Protein AF-A0A5K1HFA8-F1 (afdb_monomer)

Structure (mmCIF, N/CA/C/O backbone):
data_AF-A0A5K1HFA8-F1
#
_entry.id   AF-A0A5K1HFA8-F1
#
loop_
_atom_site.group_PDB
_atom_site.id
_atom_site.type_symbol
_atom_site.label_atom_id
_atom_site.label_alt_id
_atom_site.label_comp_id
_atom_site.label_asym_id
_atom_site.label_entity_id
_atom_site.label_seq_id
_atom_site.pdbx_PDB_ins_code
_atom_site.Cartn_x
_atom_site.Cartn_y
_atom_site.Cartn_z
_atom_site.occupancy
_atom_site.B_iso_or_equiv
_atom_site.auth_seq_id
_atom_site.auth_comp_id
_atom_site.auth_asym_id
_atom_site.auth_atom_id
_atom_site.pdbx_PDB_model_num
ATOM 1 N N . ILE A 1 1 ? -8.395 -7.252 -9.156 1.00 91.94 1 ILE A N 1
ATOM 2 C CA . ILE A 1 1 ? -7.778 -5.905 -9.133 1.00 91.94 1 ILE A CA 1
ATOM 3 C C . ILE A 1 1 ? -8.909 -4.895 -9.106 1.00 91.94 1 ILE A C 1
ATOM 5 O O . ILE A 1 1 ? -9.826 -5.029 -9.909 1.00 91.94 1 ILE A O 1
ATOM 9 N N . ASN A 1 2 ? -8.859 -3.932 -8.193 1.00 93.31 2 ASN A N 1
ATOM 10 C CA . ASN A 1 2 ? -9.862 -2.889 -8.037 1.00 93.31 2 ASN A CA 1
ATOM 11 C C . ASN A 1 2 ? -9.456 -1.649 -8.848 1.00 93.31 2 ASN A C 1
ATOM 13 O O . ASN A 1 2 ? -8.665 -0.818 -8.410 1.00 93.31 2 ASN A O 1
ATOM 17 N N . HIS A 1 3 ? -9.966 -1.547 -10.076 1.00 95.25 3 HIS A N 1
ATOM 18 C CA . HIS A 1 3 ? -9.629 -0.444 -10.984 1.00 95.25 3 HIS A CA 1
ATOM 19 C C . HIS A 1 3 ? -10.333 0.876 -10.638 1.00 95.25 3 HIS A C 1
ATOM 21 O O . HIS A 1 3 ? -9.893 1.932 -11.091 1.00 95.25 3 HIS A O 1
ATOM 27 N N . SER A 1 4 ? -11.420 0.809 -9.869 1.00 93.88 4 SER A N 1
ATOM 28 C CA . SER A 1 4 ? -12.265 1.944 -9.491 1.00 93.88 4 SER A CA 1
ATOM 29 C C . SER A 1 4 ? -11.858 2.605 -8.179 1.00 93.88 4 SER A C 1
ATOM 31 O O . SER A 1 4 ? -12.378 3.673 -7.868 1.00 93.88 4 SER A O 1
ATOM 33 N N . ASN A 1 5 ? -10.959 1.994 -7.404 1.00 93.75 5 ASN A N 1
ATOM 34 C CA . ASN A 1 5 ? -10.526 2.547 -6.130 1.00 93.75 5 ASN A CA 1
ATOM 35 C C . ASN A 1 5 ? -9.792 3.884 -6.345 1.00 93.75 5 ASN A C 1
ATOM 37 O O . ASN A 1 5 ? -8.715 3.883 -6.947 1.00 93.75 5 ASN A O 1
ATOM 41 N N . PRO A 1 6 ? -10.325 5.014 -5.845 1.00 93.00 6 PRO A N 1
ATOM 42 C CA . PRO A 1 6 ? -9.702 6.322 -6.031 1.00 93.00 6 PRO A CA 1
ATOM 43 C C . PRO A 1 6 ? -8.356 6.461 -5.307 1.00 93.00 6 PRO A C 1
ATOM 45 O O . PRO A 1 6 ? -7.580 7.338 -5.666 1.00 93.00 6 PRO A O 1
ATOM 48 N N . LEU A 1 7 ? -8.083 5.612 -4.309 1.00 93.31 7 LEU A N 1
ATOM 49 C CA . LEU A 1 7 ? -6.803 5.567 -3.592 1.00 93.31 7 LEU A CA 1
ATOM 50 C C . LEU A 1 7 ? -5.789 4.620 -4.254 1.00 93.31 7 LEU A C 1
ATOM 52 O O . LEU A 1 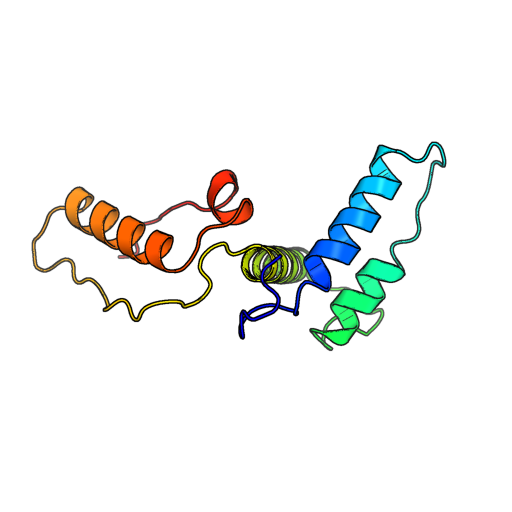7 ? -4.623 4.608 -3.882 1.00 93.31 7 LEU A O 1
ATOM 56 N N . GLY A 1 8 ? -6.229 3.814 -5.223 1.00 94.38 8 GLY A N 1
ATOM 57 C CA . GLY A 1 8 ? -5.370 2.883 -5.944 1.00 94.38 8 GLY A CA 1
ATOM 58 C C . GLY A 1 8 ? -4.690 3.509 -7.159 1.00 94.38 8 GLY A C 1
ATOM 59 O O . GLY A 1 8 ? -4.842 4.682 -7.490 1.00 94.38 8 GLY A O 1
ATOM 60 N N . THR A 1 9 ? -3.980 2.669 -7.906 1.00 96.38 9 THR A N 1
ATOM 61 C CA . THR A 1 9 ? -3.223 3.050 -9.110 1.00 96.38 9 THR A CA 1
ATOM 62 C C . THR A 1 9 ? -3.847 2.470 -10.379 1.00 96.38 9 THR A C 1
ATOM 64 O O . THR A 1 9 ? -3.186 2.264 -11.401 1.00 96.38 9 THR A O 1
ATOM 67 N N . LYS A 1 10 ? -5.150 2.165 -10.311 1.00 96.25 10 LYS A N 1
ATOM 68 C CA . LYS A 1 10 ? -5.912 1.443 -11.342 1.00 96.25 10 LYS A CA 1
ATOM 69 C C . LYS A 1 10 ? -5.291 0.079 -11.674 1.00 96.25 10 LYS A C 1
ATOM 71 O O . LYS A 1 10 ? -5.388 -0.390 -12.814 1.00 96.25 10 LYS A O 1
ATOM 76 N N . GLY A 1 11 ? -4.634 -0.567 -10.710 1.00 96.50 11 GLY A N 1
ATOM 77 C CA . GLY A 1 11 ? -3.969 -1.853 -10.906 1.00 96.50 11 GLY A CA 1
ATOM 78 C C . GLY A 1 11 ? -2.586 -1.775 -11.544 1.00 96.50 11 GLY A C 1
ATOM 79 O O . GLY A 1 11 ? -2.107 -2.796 -12.046 1.00 96.50 11 GLY A O 1
ATOM 80 N N . LYS A 1 12 ? -1.986 -0.586 -11.670 1.00 96.69 12 LYS A N 1
ATOM 81 C CA . LYS A 1 12 ? -0.688 -0.428 -12.335 1.00 96.69 12 LYS A CA 1
ATOM 82 C C . LYS A 1 12 ? 0.431 -1.023 -11.484 1.00 96.69 12 LYS A C 1
ATOM 84 O O . LYS A 1 12 ? 1.233 -1.785 -12.029 1.00 96.69 12 LYS A O 1
ATOM 89 N N . LEU A 1 13 ? 0.468 -0.732 -10.183 1.00 96.69 13 LEU A N 1
ATOM 90 C CA . LEU A 1 13 ? 1.485 -1.276 -9.281 1.00 96.69 13 LEU A CA 1
ATOM 91 C C . LEU A 1 13 ? 1.334 -2.779 -9.118 1.00 96.69 13 LEU A C 1
ATOM 93 O O . LEU A 1 13 ? 2.300 -3.500 -9.353 1.00 96.69 13 LEU A O 1
ATOM 97 N N . ALA A 1 14 ? 0.127 -3.267 -8.819 1.00 97.56 14 ALA A N 1
ATOM 98 C CA . ALA A 1 14 ? -0.089 -4.697 -8.601 1.00 97.56 14 ALA A CA 1
ATOM 99 C C . ALA A 1 14 ? 0.333 -5.549 -9.813 1.00 97.56 14 ALA A C 1
ATOM 101 O O . ALA A 1 14 ? 0.971 -6.588 -9.648 1.00 97.56 14 ALA A O 1
ATOM 102 N N . ARG A 1 15 ? 0.038 -5.101 -11.045 1.00 97.44 15 ARG A N 1
ATOM 103 C CA . ARG A 1 15 ? 0.439 -5.823 -12.268 1.00 97.44 15 ARG A CA 1
ATOM 104 C C . ARG A 1 15 ? 1.945 -5.811 -12.499 1.00 97.44 15 ARG A C 1
ATOM 106 O O . ARG A 1 15 ? 2.515 -6.868 -12.753 1.00 97.44 15 ARG A O 1
ATOM 113 N N . ASN A 1 16 ? 2.587 -4.646 -12.403 1.00 96.81 16 ASN A N 1
ATOM 114 C CA . ASN A 1 16 ? 4.033 -4.548 -12.625 1.00 96.81 16 ASN A CA 1
ATOM 115 C C . ASN A 1 16 ? 4.819 -5.294 -11.540 1.00 96.81 16 ASN A C 1
ATOM 117 O O . ASN A 1 16 ? 5.804 -5.957 -11.854 1.00 96.81 16 ASN A O 1
ATOM 121 N N . TYR A 1 17 ? 4.347 -5.262 -10.292 1.00 95.88 17 TYR A N 1
ATOM 122 C CA . TYR A 1 17 ? 4.922 -6.054 -9.210 1.00 95.88 17 TYR A CA 1
ATOM 123 C C . TYR A 1 17 ? 4.768 -7.559 -9.456 1.00 95.88 17 TYR A C 1
ATOM 125 O O . TYR A 1 17 ? 5.743 -8.295 -9.357 1.00 95.88 17 TYR A O 1
ATOM 133 N N . ALA A 1 18 ? 3.582 -8.024 -9.864 1.00 95.56 18 ALA A N 1
ATOM 134 C CA . ALA A 1 18 ? 3.373 -9.433 -10.195 1.00 95.56 18 ALA A CA 1
ATOM 135 C C . ALA A 1 18 ? 4.269 -9.907 -11.353 1.00 95.56 18 ALA A C 1
ATOM 137 O O . ALA A 1 18 ? 4.819 -11.005 -11.289 1.00 95.56 18 ALA A O 1
ATOM 138 N N . MET A 1 19 ? 4.452 -9.082 -12.392 1.00 93.62 19 MET A N 1
ATOM 139 C CA . MET A 1 19 ? 5.382 -9.375 -13.490 1.00 93.62 19 MET A CA 1
ATOM 140 C C . MET A 1 19 ? 6.828 -9.469 -12.996 1.00 93.62 19 MET A C 1
ATOM 142 O O . MET A 1 19 ? 7.521 -10.418 -13.348 1.00 93.62 19 MET A O 1
ATOM 146 N N . PHE A 1 20 ? 7.256 -8.522 -12.158 1.00 93.62 20 PHE A N 1
ATOM 147 C CA . PHE A 1 20 ? 8.596 -8.501 -11.577 1.00 93.62 20 PHE A CA 1
ATOM 148 C C . PHE A 1 20 ? 8.873 -9.748 -10.725 1.00 93.62 20 PHE A C 1
ATOM 150 O O . PHE A 1 20 ? 9.858 -10.443 -10.953 1.00 93.62 20 PHE A O 1
ATOM 157 N N . ILE A 1 21 ? 7.967 -10.089 -9.803 1.00 93.69 21 ILE A N 1
ATOM 158 C CA . ILE A 1 21 ? 8.082 -11.295 -8.972 1.00 93.69 21 ILE A CA 1
ATOM 159 C C . ILE A 1 21 ? 8.078 -12.552 -9.846 1.00 93.69 21 ILE A C 1
ATOM 161 O O . ILE A 1 21 ? 8.937 -13.410 -9.677 1.00 93.69 21 ILE A O 1
ATOM 165 N N . LYS A 1 22 ? 7.175 -12.662 -10.827 1.00 92.31 22 LYS A N 1
ATOM 166 C CA . LYS A 1 22 ? 7.145 -13.822 -11.727 1.00 92.31 22 LYS A CA 1
ATOM 167 C C . LYS A 1 22 ? 8.459 -13.987 -12.493 1.00 92.31 22 LYS A C 1
ATOM 169 O O . LYS A 1 22 ? 8.932 -15.110 -12.614 1.00 92.31 22 LYS A O 1
ATOM 174 N N . ALA A 1 23 ? 9.042 -12.897 -12.987 1.00 89.94 23 ALA A N 1
AT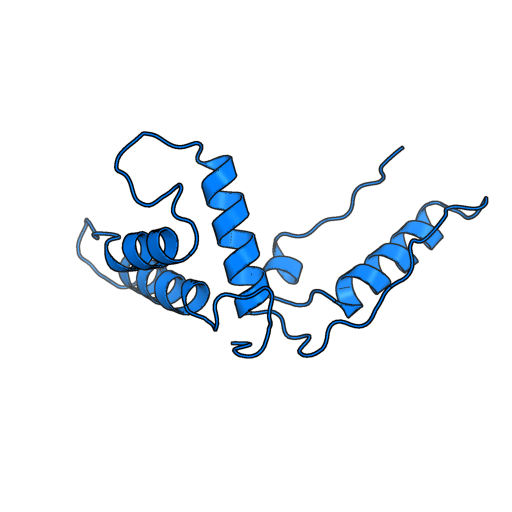OM 175 C CA . ALA A 1 23 ? 10.328 -12.950 -13.667 1.00 89.94 23 ALA A CA 1
ATOM 176 C C . ALA A 1 23 ? 11.439 -13.432 -12.723 1.00 89.94 23 ALA A C 1
ATOM 178 O O . ALA A 1 23 ? 12.125 -14.391 -13.047 1.00 89.94 23 ALA A O 1
ATOM 179 N N . MET A 1 24 ? 11.543 -12.866 -11.516 1.00 90.44 24 MET A N 1
ATOM 180 C CA . MET A 1 24 ? 12.566 -13.285 -10.547 1.00 90.44 24 MET A CA 1
ATOM 181 C C . MET A 1 24 ? 12.436 -14.746 -10.095 1.00 90.44 24 MET A C 1
ATOM 183 O O . MET A 1 24 ? 13.439 -15.386 -9.809 1.00 90.44 24 MET A O 1
ATOM 187 N N . TRP A 1 25 ? 11.212 -15.267 -9.982 1.00 91.12 25 TRP A N 1
ATOM 188 C CA . TRP A 1 25 ? 10.974 -16.622 -9.474 1.00 91.12 25 TRP A CA 1
ATOM 189 C C . TRP A 1 25 ? 10.975 -17.708 -10.553 1.00 91.12 25 TRP A C 1
ATOM 191 O O . TRP A 1 25 ? 11.209 -18.873 -10.233 1.00 91.12 25 TRP A O 1
ATOM 201 N N . CYS A 1 26 ? 10.637 -17.372 -11.801 1.00 87.31 26 CYS A N 1
ATOM 202 C CA . CYS A 1 26 ? 10.477 -18.358 -12.874 1.00 87.31 26 CYS A CA 1
ATOM 203 C C . CYS A 1 26 ? 11.596 -18.329 -13.915 1.00 87.31 26 CYS A C 1
ATOM 205 O O . CYS A 1 26 ? 11.770 -19.330 -14.613 1.00 87.31 26 CYS A O 1
ATOM 207 N N . ASP A 1 27 ? 12.302 -17.210 -14.066 1.00 80.31 27 ASP A N 1
ATOM 208 C CA . ASP A 1 27 ? 13.392 -17.118 -15.029 1.00 80.31 27 ASP A CA 1
ATOM 209 C C . ASP A 1 27 ? 14.655 -17.801 -14.484 1.00 80.31 27 ASP A C 1
ATOM 211 O O . ASP A 1 27 ? 14.897 -17.838 -13.277 1.00 80.31 27 ASP A O 1
ATOM 215 N N . ARG A 1 28 ? 15.437 -18.409 -15.379 1.00 70.38 28 ARG A N 1
ATOM 216 C CA . ARG A 1 28 ? 16.685 -19.112 -15.029 1.00 70.38 28 ARG A CA 1
ATOM 217 C C . ARG A 1 28 ? 17.916 -18.217 -15.156 1.00 70.38 28 ARG A C 1
ATOM 219 O O . ARG A 1 28 ? 19.006 -18.638 -14.774 1.00 70.38 28 ARG A O 1
ATOM 226 N N . GLU A 1 29 ? 17.744 -17.019 -15.703 1.00 72.06 29 GLU A N 1
ATOM 227 C CA . GLU A 1 29 ? 18.779 -15.994 -15.786 1.00 72.06 29 GLU A CA 1
ATOM 228 C C . GLU A 1 29 ? 19.127 -15.455 -14.386 1.00 72.06 29 GLU A C 1
ATOM 230 O O . GLU A 1 29 ? 18.259 -15.243 -13.541 1.00 72.06 29 GLU A O 1
ATOM 235 N N . GLY A 1 30 ? 20.417 -15.226 -14.123 1.00 77.00 30 GLY A N 1
ATOM 236 C CA . GLY A 1 30 ? 20.904 -14.841 -12.790 1.00 77.00 30 GLY A CA 1
ATOM 237 C C . GLY A 1 30 ? 20.649 -13.380 -12.394 1.00 77.00 30 GLY A C 1
ATOM 238 O O . GLY A 1 30 ? 20.851 -13.027 -11.233 1.00 77.00 30 GLY A O 1
ATOM 239 N N . VAL A 1 31 ? 20.243 -12.518 -13.335 1.00 84.81 31 VAL A N 1
ATOM 240 C CA . VAL A 1 31 ? 20.036 -11.076 -13.116 1.00 84.81 31 VAL A CA 1
ATOM 241 C C . VAL A 1 31 ? 18.828 -10.595 -13.918 1.00 84.81 31 VAL A C 1
ATOM 243 O O . VAL A 1 31 ? 18.727 -10.867 -15.110 1.00 84.81 31 VAL A O 1
ATOM 246 N N . TYR A 1 32 ? 17.945 -9.822 -13.281 1.00 86.06 32 TYR A N 1
ATOM 247 C CA . TYR A 1 32 ? 16.762 -9.240 -13.917 1.00 86.06 32 TYR A CA 1
ATOM 248 C C . TYR A 1 32 ? 16.713 -7.720 -13.721 1.00 86.06 32 TYR A C 1
ATOM 250 O O . TYR A 1 32 ? 16.876 -7.229 -12.602 1.00 86.06 32 TYR A O 1
ATOM 258 N N . SER A 1 33 ? 16.452 -6.969 -14.797 1.00 90.06 33 SER A N 1
ATOM 259 C CA . SER A 1 33 ? 16.335 -5.505 -14.738 1.00 90.06 33 SER A CA 1
ATOM 260 C C . SER A 1 33 ? 14.925 -5.060 -14.308 1.00 90.06 33 SER A C 1
ATOM 262 O O . SER A 1 33 ? 13.942 -5.418 -14.962 1.00 90.06 33 SER A O 1
ATOM 264 N N . PRO A 1 34 ? 14.769 -4.239 -13.250 1.00 92.19 34 PRO A N 1
ATOM 265 C CA . PRO A 1 34 ? 13.468 -3.803 -12.737 1.00 92.19 34 PRO A CA 1
ATOM 266 C C . PRO A 1 34 ? 12.852 -2.610 -13.503 1.00 92.19 34 PRO A C 1
ATOM 268 O O . PRO A 1 34 ? 12.069 -1.852 -12.929 1.00 92.19 34 PRO A O 1
ATOM 271 N N . ASP A 1 35 ? 13.160 -2.415 -14.788 1.00 92.75 35 ASP A N 1
ATOM 272 C CA . ASP A 1 35 ? 12.783 -1.200 -15.536 1.00 92.75 35 ASP A CA 1
ATOM 273 C C . ASP A 1 35 ? 11.270 -0.937 -15.557 1.00 92.75 35 ASP A C 1
ATOM 275 O O . ASP A 1 35 ? 10.817 0.196 -15.365 1.00 92.75 35 ASP A O 1
ATOM 279 N N . LEU A 1 36 ? 10.465 -1.992 -15.722 1.00 92.81 36 LEU A N 1
ATOM 280 C CA . LEU A 1 36 ? 9.004 -1.880 -15.750 1.00 92.81 36 LEU A CA 1
ATOM 281 C C . LEU A 1 36 ? 8.436 -1.409 -14.407 1.00 92.81 36 LEU A C 1
ATOM 283 O O . LEU A 1 36 ? 7.609 -0.493 -14.367 1.00 92.81 36 LEU A O 1
ATOM 287 N N . ILE A 1 37 ? 8.899 -1.993 -13.296 1.00 94.06 37 ILE A N 1
ATOM 288 C CA . ILE A 1 37 ? 8.431 -1.594 -11.967 1.00 94.06 37 ILE A CA 1
ATOM 289 C C . ILE A 1 37 ? 8.967 -0.210 -11.585 1.00 94.06 37 ILE A C 1
ATOM 291 O O . ILE A 1 37 ? 8.198 0.603 -11.075 1.00 94.06 37 ILE A O 1
ATOM 295 N N . LYS A 1 38 ? 10.221 0.125 -11.928 1.00 94.69 38 LYS A N 1
ATOM 296 C CA . LYS A 1 38 ? 10.783 1.472 -11.731 1.00 94.69 38 LYS A CA 1
ATOM 297 C C . LYS A 1 38 ? 9.978 2.527 -12.485 1.00 94.69 38 LYS A C 1
ATOM 299 O O . LYS A 1 38 ? 9.644 3.563 -11.908 1.00 94.69 38 LYS A O 1
ATOM 304 N N . SER A 1 39 ? 9.623 2.266 -13.743 1.00 95.00 39 SER A N 1
ATOM 305 C CA . SER A 1 39 ? 8.794 3.167 -14.552 1.00 95.00 39 SER A CA 1
ATOM 306 C C . SER A 1 39 ? 7.384 3.323 -13.971 1.00 95.00 39 SER A C 1
ATOM 308 O O . SER A 1 39 ? 6.869 4.439 -13.856 1.00 95.00 39 SER A O 1
ATOM 310 N N . ALA A 1 40 ? 6.770 2.223 -13.520 1.00 95.88 40 ALA A N 1
ATOM 311 C CA . ALA A 1 40 ? 5.462 2.264 -12.875 1.00 95.88 40 ALA A CA 1
ATOM 312 C C . ALA A 1 40 ? 5.476 3.128 -11.606 1.00 95.88 40 ALA A C 1
ATOM 314 O O . ALA A 1 40 ? 4.679 4.060 -11.510 1.00 95.88 40 ALA A O 1
ATOM 315 N N . VAL A 1 41 ? 6.416 2.878 -10.694 1.00 96.25 41 VAL A N 1
ATOM 316 C CA . VAL A 1 41 ? 6.611 3.655 -9.460 1.00 96.25 41 VAL A CA 1
ATOM 317 C C . VAL A 1 41 ? 6.824 5.137 -9.778 1.00 96.25 41 VAL A C 1
ATOM 319 O O . VAL A 1 41 ? 6.102 5.985 -9.256 1.00 96.25 41 VAL A O 1
ATOM 322 N N . SER A 1 42 ? 7.754 5.448 -10.687 1.00 95.06 42 SER A N 1
ATOM 323 C CA . SER A 1 42 ? 8.124 6.829 -11.042 1.00 95.06 42 SER A CA 1
ATOM 324 C C . SER A 1 42 ? 6.948 7.628 -11.610 1.00 95.06 42 SER A C 1
ATOM 326 O O . SER A 1 42 ? 6.863 8.836 -11.416 1.00 95.06 42 SER A O 1
ATOM 328 N N . SER A 1 43 ? 6.027 6.958 -12.309 1.00 95.44 43 SER A N 1
ATOM 329 C CA . SER A 1 43 ? 4.832 7.601 -12.867 1.00 95.44 43 SER A CA 1
ATOM 330 C C . SER A 1 43 ? 3.749 7.928 -11.836 1.00 95.44 43 SER A C 1
ATOM 332 O O . SER A 1 43 ? 2.832 8.681 -12.148 1.00 95.44 43 SER A O 1
ATOM 334 N N . ILE A 1 44 ? 3.816 7.321 -10.649 1.00 95.38 44 ILE A N 1
ATOM 335 C CA . ILE A 1 44 ? 2.826 7.487 -9.579 1.00 95.38 44 ILE A CA 1
ATOM 336 C C . ILE A 1 44 ? 3.358 8.450 -8.524 1.00 95.38 44 ILE A C 1
ATOM 338 O O . ILE A 1 44 ? 2.641 9.352 -8.105 1.00 95.38 44 ILE A O 1
ATOM 342 N N . ASN A 1 45 ? 4.618 8.280 -8.121 1.00 94.50 45 ASN A N 1
ATOM 343 C CA . ASN A 1 45 ? 5.279 9.169 -7.181 1.00 94.50 45 ASN A CA 1
ATOM 344 C C . ASN A 1 45 ? 6.572 9.728 -7.810 1.00 94.50 45 ASN A C 1
ATOM 346 O O . ASN A 1 45 ? 7.572 9.006 -7.898 1.00 94.50 45 ASN A O 1
ATOM 350 N N . PRO A 1 46 ? 6.574 11.013 -8.227 1.00 93.75 46 PRO A N 1
ATOM 351 C CA . PRO A 1 46 ? 7.727 11.662 -8.850 1.00 93.75 46 PRO A CA 1
ATOM 352 C C . PRO A 1 46 ? 8.993 11.665 -7.991 1.00 93.75 46 PRO A C 1
ATOM 354 O O . PRO A 1 46 ? 10.085 11.773 -8.548 1.00 93.75 46 PRO A O 1
ATOM 357 N N . MET A 1 47 ? 8.879 11.510 -6.666 1.00 93.56 47 MET A N 1
ATOM 358 C CA . MET A 1 47 ? 10.032 11.392 -5.769 1.00 93.56 47 MET A CA 1
ATOM 359 C C . MET A 1 47 ? 10.980 10.273 -6.214 1.00 93.56 47 MET A C 1
ATOM 361 O O . MET A 1 47 ? 12.192 10.454 -6.197 1.00 93.56 47 MET A O 1
ATOM 365 N N . PHE A 1 48 ? 10.436 9.155 -6.698 1.00 94.31 48 PHE A N 1
ATOM 366 C CA . PHE A 1 48 ? 11.214 8.001 -7.146 1.00 94.31 48 PHE A CA 1
ATOM 367 C C . PHE A 1 48 ? 11.588 8.058 -8.632 1.00 94.31 48 PHE A C 1
ATOM 369 O O . PHE A 1 48 ? 12.008 7.045 -9.187 1.00 94.31 48 PHE A O 1
ATOM 376 N N . SER A 1 49 ? 11.407 9.191 -9.321 1.00 93.75 49 SER A N 1
ATOM 377 C CA . SER A 1 49 ? 11.714 9.311 -10.757 1.00 93.75 49 SER A CA 1
ATOM 378 C C . SER A 1 49 ? 13.210 9.411 -11.050 1.00 93.75 49 SER A C 1
ATOM 380 O O . SER A 1 49 ? 13.667 8.893 -12.070 1.00 93.75 49 SER A O 1
ATOM 382 N N . GLY A 1 50 ? 13.972 10.010 -10.135 1.00 91.56 50 GLY A N 1
ATOM 383 C CA . GLY A 1 50 ? 15.407 10.218 -10.276 1.00 91.56 50 GLY A CA 1
ATOM 384 C C . GLY A 1 50 ? 16.254 8.962 -10.060 1.00 91.56 50 GLY A C 1
ATOM 385 O O . GLY A 1 50 ? 15.759 7.833 -9.991 1.00 91.56 50 GLY A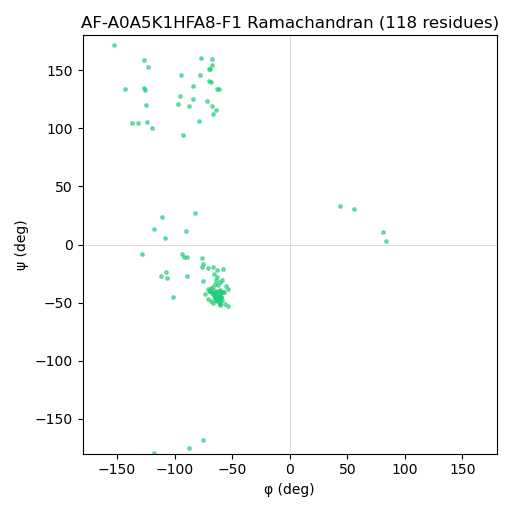 O 1
ATOM 386 N N . TYR A 1 51 ? 17.559 9.212 -9.951 1.00 92.19 51 TYR A N 1
ATOM 387 C CA . TYR A 1 51 ? 18.608 8.224 -9.667 1.00 92.19 51 TYR A CA 1
ATOM 388 C C . TYR A 1 51 ? 19.340 8.520 -8.348 1.00 92.19 51 TYR A C 1
ATOM 390 O O . TYR A 1 51 ? 20.421 7.992 -8.100 1.00 92.19 51 TYR A O 1
ATOM 398 N N . ALA A 1 52 ? 18.780 9.410 -7.525 1.00 94.00 52 ALA A N 1
ATOM 399 C CA . ALA A 1 52 ? 19.300 9.670 -6.192 1.00 94.00 52 ALA A CA 1
ATOM 400 C C . ALA A 1 52 ? 19.104 8.438 -5.295 1.00 94.00 52 ALA A C 1
ATOM 402 O O . ALA A 1 52 ? 18.267 7.575 -5.565 1.00 94.00 52 ALA A O 1
ATOM 403 N N . GLN A 1 53 ? 19.880 8.361 -4.216 1.00 95.56 53 GLN A N 1
ATOM 404 C CA . GLN A 1 53 ? 19.622 7.373 -3.175 1.00 95.56 53 GLN A CA 1
ATOM 405 C C . GLN A 1 53 ? 18.345 7.750 -2.416 1.00 95.56 53 GLN A C 1
ATOM 407 O O . GLN A 1 53 ? 18.099 8.927 -2.153 1.00 95.56 53 GLN A O 1
ATOM 412 N N . HIS A 1 54 ? 17.550 6.741 -2.072 1.00 94.25 54 HIS A N 1
ATOM 413 C CA . HIS A 1 54 ? 16.281 6.891 -1.365 1.00 94.25 54 HIS A CA 1
ATOM 414 C C . HIS A 1 54 ? 16.252 6.005 -0.123 1.00 94.25 54 HIS A C 1
ATOM 416 O O . HIS A 1 54 ? 16.968 5.003 -0.049 1.00 94.25 54 HIS A O 1
ATOM 422 N N . ASP A 1 55 ? 15.387 6.355 0.827 1.00 96.06 55 ASP A N 1
ATOM 423 C CA . ASP A 1 55 ? 15.100 5.497 1.967 1.00 96.06 55 ASP A CA 1
ATOM 424 C C . ASP A 1 55 ? 14.261 4.286 1.520 1.00 96.06 55 ASP A C 1
ATOM 426 O O . ASP A 1 55 ? 13.181 4.410 0.933 1.00 96.06 55 ASP A O 1
ATOM 430 N N . SER A 1 56 ? 14.769 3.086 1.799 1.00 96.12 56 SER A N 1
ATOM 431 C CA . SER A 1 56 ? 14.081 1.832 1.490 1.00 96.12 56 SER A CA 1
ATO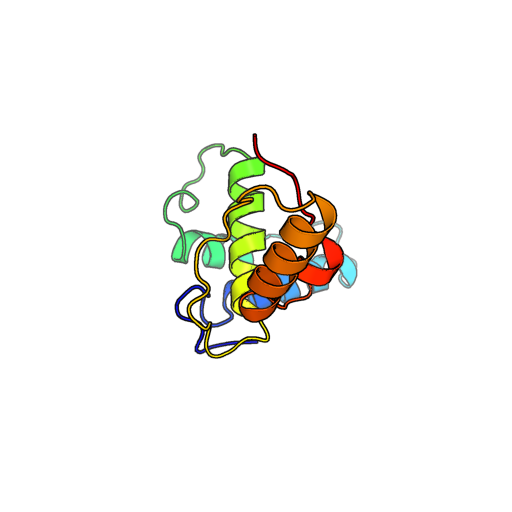M 432 C C . SER A 1 56 ? 12.762 1.661 2.252 1.00 96.12 56 SER A C 1
ATOM 434 O O . SER A 1 56 ? 11.838 1.041 1.725 1.00 96.12 56 SER A O 1
ATOM 436 N N . GLN A 1 57 ? 12.649 2.220 3.462 1.00 96.81 57 GLN A N 1
ATOM 437 C CA . GLN A 1 57 ? 11.444 2.130 4.283 1.00 96.81 57 GLN A CA 1
ATOM 438 C C . GLN A 1 57 ? 10.312 2.967 3.681 1.00 96.81 57 GLN A C 1
ATOM 440 O O . GLN A 1 57 ? 9.164 2.511 3.628 1.00 96.81 57 GLN A O 1
ATOM 445 N N . GLU A 1 58 ? 10.643 4.150 3.167 1.00 95.44 58 GLU A N 1
ATOM 446 C CA . GLU A 1 58 ? 9.696 5.020 2.475 1.00 95.44 58 GLU A CA 1
ATOM 447 C C . GLU A 1 58 ? 9.193 4.352 1.190 1.00 95.44 58 GLU A C 1
ATOM 449 O O . GLU A 1 58 ? 7.984 4.246 0.966 1.00 95.44 58 GLU A O 1
ATOM 454 N N . PHE A 1 59 ? 10.114 3.813 0.383 1.00 96.00 59 PHE A N 1
ATOM 455 C CA . PHE A 1 59 ? 9.759 3.086 -0.834 1.00 96.00 59 PHE A CA 1
ATOM 456 C C . PHE A 1 59 ? 8.872 1.868 -0.548 1.00 96.00 59 PHE A C 1
ATOM 458 O O . PHE A 1 59 ? 7.866 1.655 -1.230 1.00 96.00 59 PHE A O 1
ATOM 465 N N . PHE A 1 60 ? 9.216 1.079 0.471 1.00 95.94 60 PHE A N 1
ATOM 466 C CA . PHE A 1 60 ? 8.439 -0.088 0.871 1.00 95.94 60 PHE A CA 1
ATOM 467 C C . PHE A 1 60 ? 7.021 0.291 1.309 1.00 95.94 60 PHE A C 1
ATOM 469 O O . PHE A 1 60 ? 6.058 -0.323 0.850 1.00 95.94 60 PHE A O 1
ATOM 476 N N . SER A 1 61 ? 6.885 1.328 2.139 1.00 95.88 61 SER A N 1
ATOM 477 C CA . SER A 1 61 ? 5.581 1.804 2.615 1.00 95.88 61 SER A CA 1
ATOM 478 C C . SER A 1 61 ? 4.695 2.245 1.451 1.00 95.88 61 SER A C 1
ATOM 480 O O . SER A 1 61 ? 3.546 1.818 1.355 1.00 95.88 61 SER A O 1
ATOM 482 N N . PHE A 1 62 ? 5.256 3.016 0.514 1.00 96.44 62 PHE A N 1
ATOM 483 C CA . PHE A 1 62 ? 4.567 3.422 -0.711 1.00 96.44 62 PHE A CA 1
ATOM 484 C C . PHE A 1 62 ? 4.119 2.222 -1.558 1.00 96.44 62 PHE A C 1
ATOM 486 O O . PHE A 1 62 ? 2.976 2.164 -2.016 1.00 96.44 62 PHE A O 1
ATOM 493 N N . LEU A 1 63 ? 5.018 1.261 -1.786 1.00 96.44 63 LEU A N 1
ATOM 494 C CA . LEU A 1 63 ? 4.741 0.118 -2.649 1.00 96.44 63 LEU A CA 1
ATOM 495 C C . LEU A 1 63 ? 3.629 -0.763 -2.069 1.00 96.44 63 LEU A C 1
ATOM 497 O O . LEU A 1 63 ? 2.724 -1.173 -2.797 1.00 96.44 63 LEU A O 1
ATOM 501 N N . ILE A 1 64 ? 3.697 -1.052 -0.769 1.00 96.75 64 ILE A N 1
ATOM 502 C CA . ILE A 1 64 ? 2.733 -1.915 -0.087 1.00 96.75 64 ILE A CA 1
ATOM 503 C C . ILE A 1 64 ? 1.361 -1.246 0.011 1.00 96.75 64 ILE A C 1
ATOM 505 O O . ILE A 1 64 ? 0.364 -1.920 -0.242 1.00 96.75 64 ILE A O 1
ATOM 509 N N . ASP A 1 65 ? 1.296 0.058 0.288 1.00 96.81 65 ASP A N 1
ATOM 510 C CA . ASP A 1 65 ? 0.037 0.812 0.285 1.00 96.81 65 ASP A CA 1
ATOM 511 C C . ASP A 1 65 ? -0.605 0.832 -1.114 1.00 96.81 65 ASP A C 1
ATOM 513 O O . ASP A 1 65 ? -1.769 0.474 -1.294 1.00 96.81 65 ASP A O 1
ATOM 517 N N . GLY A 1 66 ? 0.185 1.105 -2.154 1.00 97.06 66 GLY A N 1
ATOM 518 C CA . GLY A 1 66 ? -0.310 1.093 -3.529 1.00 97.06 66 GLY A CA 1
ATOM 519 C C . GLY A 1 66 ? -0.807 -0.285 -3.995 1.00 97.06 66 GLY A C 1
ATOM 520 O O . GLY A 1 66 ? -1.837 -0.382 -4.668 1.00 97.06 66 GLY A O 1
ATOM 521 N N . ILE A 1 67 ? -0.114 -1.369 -3.621 1.00 97.44 67 ILE A N 1
ATOM 522 C CA . ILE A 1 67 ? -0.559 -2.745 -3.899 1.00 97.44 67 ILE A CA 1
ATOM 523 C C . ILE A 1 67 ? -1.800 -3.097 -3.070 1.00 97.44 67 ILE A C 1
ATOM 525 O O . ILE A 1 67 ? -2.715 -3.734 -3.600 1.00 97.44 67 ILE A O 1
ATOM 529 N N . HIS A 1 68 ? -1.855 -2.683 -1.800 1.00 98.00 68 HIS A N 1
ATOM 530 C CA . HIS A 1 68 ? -3.027 -2.838 -0.943 1.00 98.00 68 HIS A CA 1
ATOM 531 C C . HIS A 1 68 ? -4.260 -2.236 -1.618 1.00 98.00 68 HIS A C 1
ATOM 533 O O . HIS A 1 68 ? -5.254 -2.937 -1.805 1.00 98.00 68 HIS A O 1
ATOM 539 N N . GLU A 1 69 ? -4.178 -0.979 -2.050 1.00 97.81 69 GLU A N 1
ATOM 540 C CA . GLU A 1 69 ? -5.304 -0.270 -2.651 1.00 97.81 69 GLU A CA 1
ATOM 541 C C . GLU A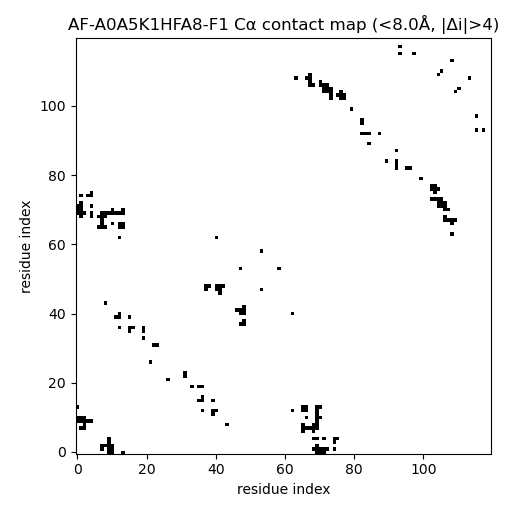 1 69 ? -5.697 -0.831 -4.029 1.00 97.81 69 GLU A C 1
ATOM 543 O O . GLU A 1 69 ? -6.889 -0.965 -4.321 1.00 97.81 69 GLU A O 1
ATOM 548 N N . ASP A 1 70 ? -4.732 -1.256 -4.853 1.00 97.75 70 ASP A N 1
ATOM 549 C CA . ASP A 1 70 ? -4.996 -1.949 -6.126 1.00 97.75 70 ASP A CA 1
ATOM 550 C C . ASP A 1 70 ? -5.703 -3.308 -5.941 1.00 97.75 70 ASP A C 1
ATOM 552 O O . ASP A 1 70 ? -6.404 -3.786 -6.844 1.00 97.75 70 ASP A O 1
ATOM 556 N N . LEU A 1 71 ? -5.491 -3.969 -4.800 1.00 97.88 71 LEU A N 1
ATOM 557 C CA . LEU A 1 71 ? -6.029 -5.296 -4.481 1.00 97.88 71 LEU A CA 1
ATOM 558 C C . LEU A 1 71 ? -7.142 -5.263 -3.428 1.00 97.88 71 LEU A C 1
ATOM 560 O O . LEU A 1 71 ? -7.617 -6.326 -3.019 1.00 97.88 71 LEU A O 1
ATOM 564 N N . ASN A 1 72 ? -7.574 -4.075 -3.008 1.00 97.81 72 ASN A N 1
ATOM 565 C CA . ASN A 1 72 ? -8.605 -3.924 -1.997 1.00 97.81 72 ASN A CA 1
ATOM 566 C C . ASN A 1 72 ? -9.953 -4.429 -2.537 1.00 97.81 72 ASN A C 1
ATOM 568 O O . ASN A 1 72 ? -10.473 -3.922 -3.532 1.00 97.81 72 ASN A O 1
ATOM 572 N N . ARG A 1 73 ? -10.510 -5.441 -1.870 1.00 97.00 73 ARG A N 1
ATOM 573 C CA . ARG A 1 73 ? -11.791 -6.093 -2.172 1.00 97.00 73 ARG A CA 1
ATOM 574 C C . ARG A 1 73 ? -12.979 -5.181 -1.847 1.00 97.00 73 ARG A C 1
ATOM 576 O O . ARG A 1 73 ? -14.063 -5.388 -2.380 1.00 97.00 73 ARG A O 1
ATOM 583 N N . VAL A 1 74 ? -12.786 -4.163 -1.003 1.00 95.38 74 VAL A N 1
ATOM 584 C CA . VAL A 1 74 ? -13.812 -3.156 -0.705 1.00 95.38 74 VAL A CA 1
ATOM 585 C C . VAL A 1 74 ? -13.870 -2.135 -1.842 1.00 95.38 74 VAL A C 1
ATOM 587 O O . VAL A 1 74 ? -13.001 -1.277 -1.970 1.00 95.38 74 VAL A O 1
ATOM 590 N N . GLU A 1 75 ? -14.916 -2.201 -2.666 1.00 90.06 75 GLU A N 1
ATOM 591 C CA . GLU A 1 75 ? -15.088 -1.286 -3.806 1.00 90.06 75 GLU A CA 1
ATOM 592 C C . GLU A 1 75 ? -15.497 0.128 -3.379 1.00 90.06 75 GLU A C 1
ATOM 594 O O . GLU A 1 75 ? -14.966 1.119 -3.880 1.00 90.06 75 GLU A O 1
ATOM 599 N N . LYS A 1 76 ? -16.424 0.230 -2.419 1.00 91.06 76 LYS A N 1
ATOM 600 C CA . LYS A 1 76 ? -16.924 1.501 -1.887 1.00 91.06 76 LYS A CA 1
ATOM 601 C C . LYS A 1 76 ? -16.636 1.580 -0.395 1.00 91.06 76 LYS A C 1
ATOM 603 O O . LYS A 1 76 ? -17.368 1.009 0.407 1.00 91.06 76 LYS A O 1
ATOM 608 N N . LYS A 1 77 ? -15.582 2.311 -0.022 1.00 92.69 77 LYS A N 1
ATOM 609 C CA . LYS A 1 77 ? -15.171 2.460 1.380 1.00 92.69 77 LYS A CA 1
ATOM 610 C C . LYS A 1 77 ? -16.232 3.251 2.170 1.00 92.69 77 LYS A C 1
ATOM 612 O O . LYS A 1 77 ? -16.385 4.449 1.917 1.00 92.69 77 LYS A O 1
ATOM 617 N N . PRO A 1 78 ? -16.955 2.637 3.126 1.00 93.94 78 PRO A N 1
ATOM 618 C CA . PRO A 1 78 ? -17.946 3.349 3.927 1.00 93.94 78 PRO A CA 1
ATOM 619 C C . PRO A 1 78 ? -17.258 4.319 4.888 1.00 93.94 78 PRO A C 1
ATOM 621 O O . PRO A 1 78 ? -16.136 4.066 5.332 1.00 93.94 78 PRO A O 1
ATOM 624 N N . TYR A 1 79 ? -17.926 5.417 5.242 1.00 92.75 79 TYR A N 1
ATOM 625 C CA . TYR A 1 79 ? -17.472 6.248 6.355 1.00 92.75 79 TYR A CA 1
ATOM 626 C C . TYR A 1 79 ? -17.494 5.423 7.649 1.00 92.75 79 TYR A C 1
ATOM 628 O O . TYR A 1 79 ? -18.460 4.710 7.922 1.00 92.75 79 TYR A O 1
ATOM 636 N N . VAL A 1 80 ? -16.414 5.505 8.421 1.00 91.62 80 VAL A N 1
ATOM 637 C CA . VAL A 1 80 ? -16.277 4.868 9.732 1.00 91.62 80 VAL A CA 1
ATOM 638 C C . VAL A 1 80 ? -15.920 5.983 10.702 1.00 91.62 80 VAL A C 1
ATOM 640 O O . VAL A 1 80 ? -14.926 6.676 10.489 1.00 91.62 80 VAL A O 1
ATOM 643 N N . ALA A 1 81 ? -16.765 6.193 11.708 1.00 89.81 81 ALA A N 1
ATOM 644 C CA . ALA A 1 81 ? -16.541 7.211 12.725 1.00 89.81 81 ALA A CA 1
ATOM 645 C C . ALA A 1 81 ? -15.328 6.856 13.598 1.00 89.81 81 ALA A C 1
ATOM 647 O O . ALA A 1 81 ? -14.979 5.683 13.746 1.00 89.81 81 ALA A O 1
ATOM 648 N N . SER A 1 82 ? -14.700 7.874 14.185 1.00 86.38 82 SER A N 1
ATOM 649 C CA . SER A 1 82 ? -13.664 7.678 15.197 1.00 86.38 82 SER A CA 1
ATOM 650 C C . SER A 1 82 ? -14.254 6.995 16.427 1.00 86.38 82 SER A C 1
ATOM 652 O O . SER A 1 82 ? -15.314 7.388 16.913 1.00 86.38 82 SER A O 1
ATOM 654 N N . ILE A 1 83 ? -13.554 5.983 16.928 1.00 87.38 83 ILE A N 1
ATOM 655 C CA . ILE A 1 83 ? -13.971 5.208 18.091 1.00 87.38 83 ILE A CA 1
ATOM 656 C C . ILE A 1 83 ? -13.255 5.770 19.315 1.00 87.38 83 ILE A C 1
ATOM 658 O O . ILE A 1 83 ? -12.027 5.777 19.370 1.00 87.38 83 ILE A O 1
ATOM 662 N N . GLU A 1 84 ? -14.019 6.227 20.302 1.00 85.38 84 GLU A N 1
ATOM 663 C CA . GLU A 1 84 ? -13.481 6.680 21.584 1.00 85.38 84 GLU A CA 1
ATOM 664 C C . GLU A 1 84 ? -13.506 5.551 22.615 1.00 85.38 84 GLU A C 1
ATOM 666 O O . GLU A 1 84 ? -14.413 4.720 22.624 1.00 85.38 84 GLU A O 1
ATOM 671 N N . SER A 1 85 ? -12.517 5.504 23.511 1.00 83.56 85 SER A N 1
ATOM 672 C CA . SER A 1 85 ? -12.496 4.478 24.561 1.00 83.56 85 SER A CA 1
ATOM 673 C C . SER A 1 85 ? -13.658 4.665 25.542 1.00 83.56 85 SER A C 1
ATOM 675 O O . SER A 1 85 ? -14.288 3.679 25.906 1.00 83.56 85 SER A O 1
ATOM 677 N N . SER A 1 86 ? -13.993 5.907 25.913 1.00 84.44 86 SER A N 1
ATOM 678 C CA . SER A 1 86 ? -15.151 6.281 26.752 1.00 84.44 86 SER A CA 1
ATOM 679 C C . SER A 1 86 ? -15.376 5.384 27.988 1.00 84.44 86 SER A C 1
ATOM 681 O O . SER A 1 86 ? -16.513 5.139 28.380 1.00 84.44 86 SER A O 1
ATOM 683 N N . GLY A 1 87 ? -14.299 4.867 28.597 1.00 86.31 87 GLY A N 1
ATOM 684 C CA . GLY A 1 87 ? -14.352 3.981 29.771 1.00 86.31 87 GLY A CA 1
ATOM 685 C C . GLY A 1 87 ? -14.597 2.493 29.475 1.00 86.31 87 GLY A C 1
ATOM 686 O O . GLY A 1 87 ? -14.692 1.699 30.407 1.00 86.31 87 GLY A O 1
ATOM 687 N N . ARG A 1 88 ? -14.682 2.105 28.199 1.00 92.88 88 ARG A N 1
ATOM 688 C CA . ARG A 1 88 ? -14.803 0.714 27.736 1.00 92.88 88 ARG A CA 1
ATOM 689 C C . ARG A 1 88 ? -13.465 -0.011 27.810 1.00 92.88 88 ARG A C 1
ATOM 691 O O . ARG A 1 88 ? -12.403 0.616 27.844 1.00 92.88 88 ARG A O 1
ATOM 698 N N . THR A 1 89 ? -13.514 -1.339 27.803 1.00 94.69 89 THR A N 1
ATOM 699 C CA . THR A 1 89 ? -12.300 -2.154 27.873 1.00 94.69 89 THR A CA 1
ATOM 700 C C . THR A 1 89 ? -11.474 -2.040 26.590 1.00 94.69 89 THR A C 1
ATOM 702 O O . THR A 1 89 ? -12.009 -1.868 25.492 1.00 94.69 89 THR A O 1
ATOM 705 N N . ASP A 1 90 ? -10.152 -2.196 26.711 1.00 94.19 90 ASP A N 1
ATOM 706 C CA . ASP A 1 90 ? -9.245 -2.196 25.556 1.00 94.19 90 ASP A CA 1
ATOM 707 C C . ASP A 1 90 ? -9.639 -3.247 24.511 1.00 94.19 90 ASP A C 1
ATOM 709 O O . ASP A 1 90 ? -9.523 -2.996 23.315 1.00 94.19 90 ASP A O 1
ATOM 713 N N . GLN A 1 91 ? -10.138 -4.407 24.949 1.00 95.44 91 GLN A N 1
ATOM 714 C CA . GLN A 1 91 ? -10.548 -5.491 24.060 1.00 95.44 91 GLN A CA 1
ATOM 715 C C . GLN A 1 91 ? -11.779 -5.122 23.221 1.00 95.44 91 GLN A C 1
ATOM 717 O O . GLN A 1 91 ? -11.809 -5.409 22.022 1.00 95.44 91 GLN A O 1
ATOM 722 N N . GLU A 1 92 ? -12.777 -4.469 23.821 1.00 94.62 92 GLU A N 1
ATOM 723 C CA . GLU A 1 92 ? -13.969 -3.999 23.105 1.00 94.62 92 GLU A CA 1
ATOM 724 C C . GLU A 1 92 ? -13.597 -2.941 22.065 1.00 94.62 92 GLU A C 1
ATOM 726 O O . GLU A 1 92 ? -13.969 -3.058 20.896 1.00 94.62 92 GLU A O 1
ATOM 731 N N . VAL A 1 93 ? -12.798 -1.950 22.470 1.00 95.06 93 VAL A N 1
ATOM 732 C CA . VAL A 1 93 ? -12.361 -0.852 21.596 1.00 95.06 93 VAL A CA 1
ATOM 733 C C . VAL A 1 93 ? -11.474 -1.372 20.465 1.00 95.06 93 VAL A C 1
ATOM 735 O O . VAL A 1 93 ? -11.644 -0.964 19.313 1.00 95.06 93 VAL A O 1
ATOM 738 N N . ALA A 1 94 ? -10.555 -2.299 20.758 1.00 95.62 94 ALA A N 1
ATOM 739 C CA . ALA A 1 94 ? -9.696 -2.921 19.754 1.00 95.62 94 ALA A CA 1
ATOM 740 C C . ALA A 1 94 ? -10.519 -3.702 18.724 1.00 95.62 94 ALA A C 1
ATOM 742 O O . ALA A 1 94 ? -10.332 -3.500 17.524 1.00 95.62 94 ALA A O 1
ATOM 743 N N . THR A 1 95 ? -11.474 -4.519 19.186 1.00 95.94 95 THR A N 1
ATOM 744 C CA . THR A 1 95 ? -12.365 -5.303 18.317 1.00 95.94 95 THR A CA 1
ATOM 745 C C . THR A 1 95 ? -13.195 -4.394 17.415 1.00 95.94 95 THR A C 1
ATOM 747 O O . THR A 1 95 ? -13.232 -4.595 16.202 1.00 95.94 95 THR A O 1
ATOM 750 N N . GLU A 1 96 ? -13.823 -3.357 17.974 1.00 95.44 96 GLU A N 1
ATOM 751 C CA . GLU A 1 96 ? -14.604 -2.390 17.199 1.00 95.44 96 GLU A CA 1
ATOM 752 C C . GLU A 1 96 ? -13.737 -1.669 16.156 1.00 95.44 96 GLU A C 1
ATOM 754 O O . GLU A 1 96 ? -14.122 -1.554 14.989 1.00 95.44 96 GLU A O 1
ATOM 759 N N . SER A 1 97 ? -12.532 -1.247 16.551 1.00 95.25 97 SER A N 1
ATOM 760 C CA . SER A 1 97 ? -11.580 -0.560 15.674 1.00 95.25 97 SER A CA 1
ATOM 761 C C . SER A 1 97 ? -11.099 -1.451 14.537 1.00 95.25 97 SER A C 1
ATOM 763 O O . SER A 1 97 ? -11.024 -1.006 13.390 1.00 95.25 97 SER A O 1
ATOM 765 N N . TRP A 1 98 ? -10.835 -2.726 14.825 1.00 95.94 98 TRP A N 1
ATOM 766 C CA . TRP A 1 98 ? -10.452 -3.701 13.814 1.00 95.94 98 TRP A CA 1
ATOM 767 C C . TRP A 1 98 ? -11.591 -3.964 12.827 1.00 95.94 98 TRP A C 1
ATOM 769 O O . TRP A 1 98 ? -11.385 -3.934 11.615 1.00 95.94 98 TRP A O 1
ATOM 779 N N . LEU A 1 99 ? -12.824 -4.129 13.317 1.00 95.88 99 LEU A N 1
ATOM 780 C CA . LEU A 1 99 ? -14.002 -4.273 12.458 1.00 95.88 99 LEU A CA 1
ATOM 781 C C . LEU A 1 99 ? -14.218 -3.033 11.577 1.00 95.88 99 LEU A C 1
ATOM 783 O O . LEU A 1 99 ? -14.556 -3.163 10.401 1.00 95.88 99 LEU A O 1
ATOM 787 N N . GLY A 1 100 ? -13.993 -1.833 12.115 1.00 96.19 100 GLY A N 1
ATOM 788 C CA . GLY A 1 100 ? -13.999 -0.584 11.353 1.00 96.19 100 GLY A CA 1
ATOM 789 C C . GLY A 1 100 ? -12.929 -0.550 10.257 1.00 96.19 100 GLY A C 1
ATOM 790 O O . GLY A 1 100 ? -13.227 -0.193 9.116 1.00 96.19 100 GLY A O 1
ATOM 791 N N . HIS A 1 101 ? -11.706 -0.980 10.575 1.00 95.88 101 HIS A N 1
ATOM 792 C CA . HIS A 1 101 ? -10.607 -1.086 9.615 1.00 95.88 101 HIS A CA 1
ATOM 793 C C . HIS A 1 101 ? -10.943 -2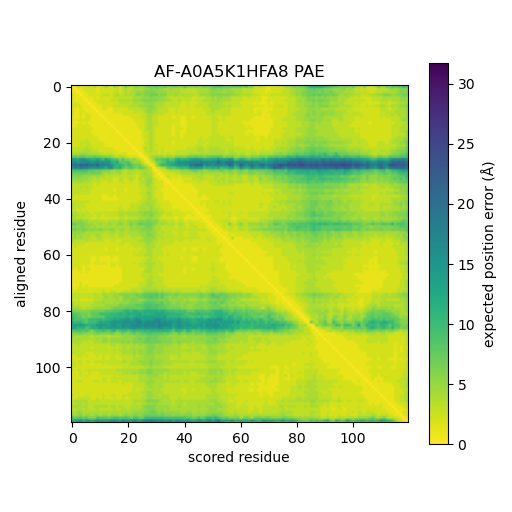.061 8.475 1.00 95.88 101 HIS A C 1
ATOM 795 O O . HIS A 1 101 ? -10.887 -1.689 7.301 1.00 95.88 101 HIS A O 1
ATOM 801 N N . ILE A 1 102 ? -11.381 -3.278 8.809 1.00 96.31 102 ILE A N 1
ATOM 802 C CA . ILE A 1 102 ? -11.712 -4.335 7.842 1.00 96.31 102 ILE A CA 1
ATOM 803 C C . ILE A 1 102 ? -12.924 -3.970 6.970 1.00 96.31 102 ILE A C 1
ATOM 805 O O . ILE A 1 102 ? -13.006 -4.411 5.829 1.00 96.31 102 ILE A O 1
ATOM 809 N N . LYS A 1 103 ? -13.845 -3.108 7.425 1.00 96.44 103 LYS A N 1
ATOM 810 C CA . LYS A 1 103 ? -14.926 -2.572 6.567 1.00 96.44 103 LYS A CA 1
ATOM 811 C C . LYS A 1 103 ? -14.416 -1.728 5.395 1.00 96.44 103 LYS A C 1
ATOM 813 O O . LYS A 1 103 ? -15.154 -1.526 4.434 1.00 96.44 103 LYS A O 1
ATOM 818 N N . ARG A 1 104 ? -13.199 -1.185 5.484 1.00 96.50 104 ARG A N 1
ATOM 819 C CA . ARG A 1 104 ? -12.606 -0.291 4.473 1.00 96.50 104 ARG A CA 1
ATOM 820 C C . ARG A 1 104 ? -11.427 -0.919 3.735 1.00 96.50 104 ARG A C 1
ATOM 822 O O . ARG A 1 104 ? -11.158 -0.528 2.599 1.00 96.50 104 ARG A O 1
ATOM 829 N N . ASN A 1 105 ? -10.733 -1.854 4.375 1.00 97.00 105 ASN A N 1
ATOM 830 C CA . ASN A 1 105 ? -9.450 -2.375 3.927 1.00 97.00 105 ASN A CA 1
ATOM 831 C C . ASN A 1 105 ? -9.477 -3.904 3.974 1.00 97.00 105 ASN A C 1
ATOM 833 O O . ASN A 1 105 ? -9.411 -4.502 5.045 1.00 97.00 105 ASN A O 1
ATOM 837 N N . GLN A 1 106 ? -9.593 -4.537 2.805 1.00 96.75 106 GLN A N 1
ATOM 838 C CA . GLN A 1 106 ? -9.560 -5.993 2.679 1.00 96.75 106 GLN A CA 1
ATOM 839 C C . GLN A 1 106 ? -8.705 -6.385 1.489 1.00 96.75 106 GLN A C 1
ATOM 841 O O . GLN A 1 106 ? -9.127 -6.282 0.345 1.00 96.75 106 GLN A O 1
ATOM 846 N N . SER A 1 107 ? -7.498 -6.863 1.734 1.00 97.62 107 SER A N 1
ATOM 847 C CA . SER A 1 107 ? -6.589 -7.303 0.678 1.00 97.62 107 SER A CA 1
ATOM 848 C C . SER A 1 107 ? -5.650 -8.362 1.232 1.00 97.62 107 SER A C 1
ATOM 850 O O . SER A 1 107 ? -5.544 -8.515 2.445 1.00 97.62 107 SER A O 1
ATOM 852 N N . ILE A 1 108 ? -4.871 -8.991 0.356 1.00 97.25 108 ILE A N 1
ATOM 853 C CA . ILE A 1 108 ? -3.806 -9.895 0.795 1.00 97.25 108 ILE A CA 1
ATOM 854 C C . ILE A 1 108 ? -2.768 -9.204 1.701 1.00 97.25 108 ILE A C 1
ATOM 856 O O . ILE A 1 108 ? -2.216 -9.837 2.592 1.00 97.25 108 ILE A O 1
ATOM 860 N N . ILE A 1 109 ? -2.536 -7.898 1.520 1.00 97.19 109 ILE A N 1
ATOM 861 C CA . ILE A 1 109 ? -1.645 -7.115 2.389 1.00 97.19 109 ILE A CA 1
ATOM 862 C C . ILE A 1 109 ? -2.231 -7.005 3.799 1.00 97.19 109 ILE A C 1
ATOM 864 O O . ILE A 1 109 ? -1.518 -7.175 4.784 1.00 97.19 109 ILE A O 1
ATOM 868 N N . THR A 1 110 ? -3.538 -6.766 3.897 1.00 96.56 110 THR A N 1
ATOM 869 C CA . THR A 1 110 ? -4.247 -6.738 5.182 1.00 96.56 110 THR A CA 1
ATOM 870 C C . THR A 1 110 ? -4.168 -8.094 5.869 1.00 96.56 110 THR A C 1
ATOM 872 O O . THR A 1 110 ? -3.851 -8.161 7.050 1.00 96.56 110 THR A O 1
ATOM 875 N N . ASP A 1 111 ? -4.386 -9.160 5.098 1.00 96.12 111 ASP A N 1
ATOM 876 C CA . ASP A 1 111 ? -4.413 -10.536 5.589 1.00 96.12 111 ASP A CA 1
ATOM 877 C C . ASP A 1 111 ? -3.035 -10.995 6.125 1.00 96.12 111 ASP A C 1
ATOM 879 O O . ASP A 1 111 ? -2.979 -11.773 7.073 1.00 96.12 111 ASP A O 1
ATOM 883 N N . LEU A 1 112 ? -1.925 -10.527 5.533 1.00 97.44 112 LEU A N 1
ATOM 884 C CA . LEU A 1 112 ? -0.571 -11.017 5.841 1.00 97.44 112 LEU A CA 1
ATOM 885 C C . LEU A 1 112 ? 0.299 -10.057 6.662 1.00 97.44 112 LEU A C 1
ATOM 887 O O . LEU A 1 112 ? 1.219 -10.508 7.341 1.00 97.44 112 LEU A O 1
ATOM 891 N N . MET A 1 113 ? 0.081 -8.745 6.547 1.00 95.12 113 MET A N 1
ATOM 892 C CA . MET A 1 113 ? 1.054 -7.732 6.991 1.00 95.12 113 MET A CA 1
ATOM 893 C C . MET A 1 113 ? 0.465 -6.673 7.921 1.00 95.12 113 MET A C 1
ATOM 895 O O . MET A 1 113 ? 1.212 -5.854 8.453 1.00 95.12 113 MET A O 1
ATOM 899 N N . THR A 1 114 ? -0.855 -6.645 8.118 1.00 95.69 114 THR A N 1
ATOM 900 C CA . THR A 1 114 ? -1.489 -5.643 8.983 1.00 95.69 114 THR A CA 1
ATOM 901 C C . THR A 1 114 ? -1.700 -6.186 10.389 1.00 95.69 114 THR A C 1
ATOM 903 O O . THR A 1 114 ? -2.304 -7.236 10.586 1.00 95.69 114 THR A O 1
ATOM 906 N N . GLY A 1 115 ? -1.220 -5.429 11.373 1.00 95.44 115 GLY A N 1
ATOM 907 C CA . GLY A 1 115 ? -1.509 -5.629 12.789 1.00 95.44 115 GLY A CA 1
ATOM 908 C C . GLY A 1 115 ? -2.235 -4.425 13.385 1.00 95.44 115 GLY A C 1
ATOM 909 O O . GLY A 1 115 ? -2.497 -3.432 12.704 1.00 95.44 115 GLY A O 1
ATOM 910 N N . GLN A 1 116 ? -2.534 -4.499 14.678 1.00 96.44 116 GLN A N 1
ATOM 911 C CA . GLN A 1 116 ? -3.162 -3.417 15.429 1.00 96.44 116 GLN A CA 1
ATOM 912 C C . GLN A 1 116 ? -2.323 -3.097 16.666 1.00 96.44 116 GLN A C 1
ATOM 914 O O . GLN A 1 116 ? -1.900 -4.001 17.384 1.00 96.44 116 GLN A O 1
ATOM 919 N N . TYR A 1 117 ? -2.103 -1.810 16.926 1.00 94.69 117 TYR A N 1
ATOM 920 C CA . TYR A 1 117 ? -1.463 -1.328 18.147 1.00 94.69 117 TYR A CA 1
ATOM 921 C C . TYR A 1 117 ? -2.384 -0.343 18.869 1.00 94.69 117 TYR A C 1
ATOM 923 O O . TYR A 1 117 ? -3.205 0.334 18.248 1.00 94.69 117 TYR A O 1
ATOM 931 N N . LYS A 1 118 ? -2.239 -0.253 20.193 1.00 92.81 118 LYS A N 1
ATOM 932 C CA . LYS A 1 118 ? -2.914 0.760 21.008 1.00 92.81 118 LYS A CA 1
ATOM 933 C C . LYS A 1 118 ? -2.053 2.021 21.059 1.00 92.81 118 LYS A C 1
ATOM 935 O O . LYS A 1 118 ? -0.931 1.974 21.559 1.00 92.81 118 LYS A O 1
ATOM 940 N N . SER A 1 119 ? -2.585 3.140 20.575 1.00 87.88 119 SER A N 1
ATOM 941 C CA . SER A 1 119 ? -2.020 4.471 20.827 1.00 87.88 119 SER A CA 1
ATOM 942 C C . SER A 1 119 ? -2.546 4.984 22.174 1.00 87.88 119 SER A C 1
ATOM 944 O O . SER A 1 119 ? -3.716 4.762 22.490 1.00 87.88 119 SER A O 1
ATOM 946 N N . LYS A 1 120 ? -1.669 5.567 22.996 1.00 75.12 120 LYS A N 1
ATOM 947 C CA . LYS A 1 120 ? -2.022 6.177 24.287 1.00 75.12 120 LYS A CA 1
ATOM 948 C C . LYS A 1 120 ? -2.219 7.673 24.130 1.00 75.12 120 LYS A C 1
ATOM 950 O O . LYS A 1 120 ? -1.438 8.258 23.348 1.00 75.12 120 LYS A O 1
#

Solvent-accessible surface area (backbone atoms only — not comparable to full-atom values): 7246 Å² total; per-residue (Å²): 114,25,57,78,31,86,81,23,56,53,30,48,53,43,50,36,49,51,52,51,52,49,48,71,74,69,49,87,68,95,74,81,84,63,60,66,42,49,52,50,49,22,76,74,41,65,87,61,55,68,87,71,90,76,63,67,67,60,54,47,53,54,52,52,52,37,32,29,33,6,44,23,72,43,75,74,62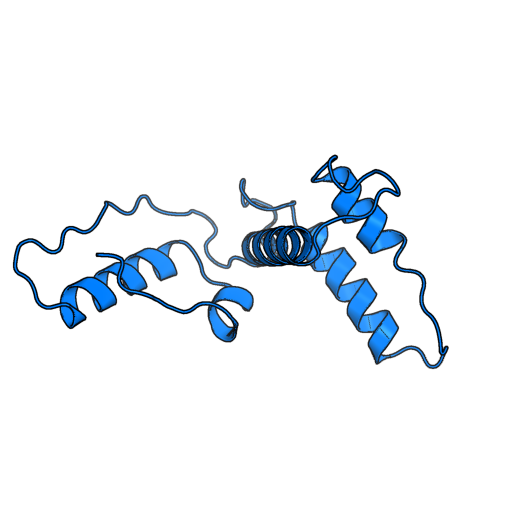,63,92,68,80,88,84,73,59,91,89,55,54,70,67,60,50,49,52,54,50,49,55,52,47,51,59,44,50,38,24,71,49,48,77,73,72,60,85,86,82,87,84,133

pLDDT: mean 93.38, std 5.01, range [70.38, 98.0]

Foldseek 3Di:
DQLQQPQEPSCQLVVLVVVVVCCVVPPPDPDDDSVSNLVSVCVVDVVSVDPDDDDPVVVVVVSLSRNQRSFFPQNDQDDDDDQDCPVPDPVVSQVSVVVNVNSGTDGVCCVPPDDDDDDD

Mean predicted aligned error: 4.16 Å

InterPro domains:
  IPR001394 Peptidase C19, ubiquitin carboxyl-terminal hydrolase [PF00443] (12-119)
  IPR028889 Ubiquitin specific protease UPS, catalytic domain [PS50235] (1-120)
  IPR038765 Papain-like cysteine peptidase superfamily [SSF54001] (5-119)
  IPR050185 Ubiquitin carboxyl-terminal hydrolase [PTHR21646] (12-120)

Radius of gyration: 17.76 Å; Cα contacts (8 Å, |Δi|>4): 117; chains: 1; bounding box: 39×31×46 Å

Organism: NCBI:txid2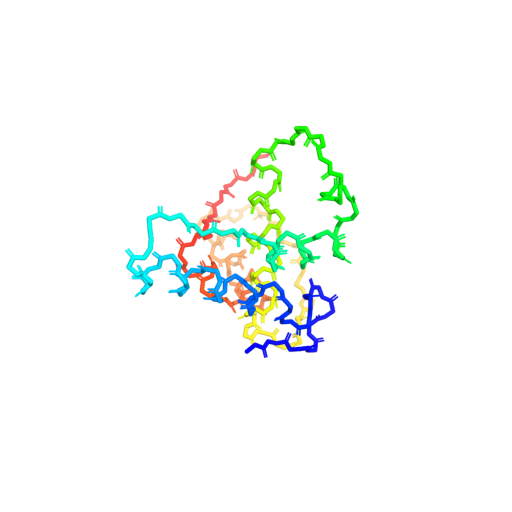10225

Secondary structure (DSSP, 8-state):
--SS-TTS-TTHHHHHHHHHHHHHHH--SS----HHHHHHHHHH-GGGGSSS---HHHHHHHHHHHHHHHT-S-SS----PPPP-TT--HHHHHHHHHHHHHTT--SHHHHHH-------

Nearest PDB structures (foldseek):
  2y6e-assembly1_A  TM=9.664E-01  e=1.784E-10  Homo sapiens
  7r2g-assembly2_B  TM=9.892E-01  e=4.525E-10  Homo sapiens
  8oyp-assembly1_A  TM=9.475E-01  e=2.177E-09  Homo sapiens
  6crn-assembly1_A  TM=9.462E-01  e=5.210E-09  Homo sapiens
  3n3k-assembly1_A  TM=9.471E-01  e=1.013E-07  Homo sapiens

Sequence (120 aa):
INHSNPLGTKGKLARNYAMFIKAMWCDREGVYSPDLIKSAVSSINPMFSGYAQHDSQEFFSFLIDGIHEDLNRVEKKPY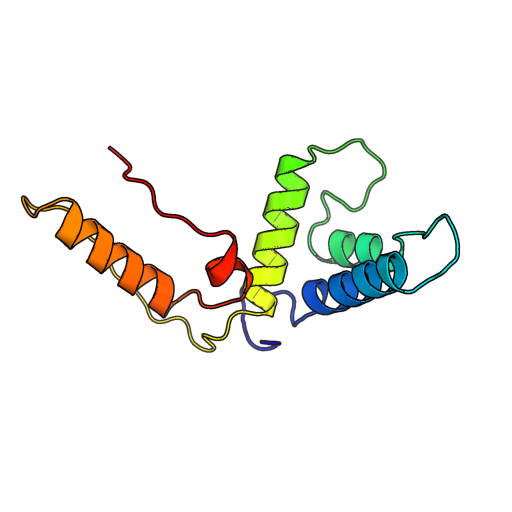VASIESSGRTDQEVATESWLGHIKRNQSIITDLMTGQYKSK